Protein AF-A0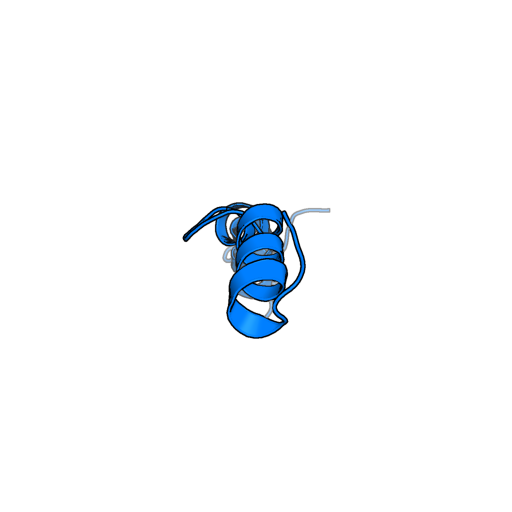A523X6E1-F1 (afdb_monomer_lite)

Radius of gyration: 17.63 Å; chains: 1; bounding box: 40×18×43 Å

Sequence (50 aa):
YSPLKADSKWALLRGSVESWYRAAPAWTLAGGTSEIQRNVIAIRGLGLPR

Foldseek 3Di:
DDQLALPDPPNPPSNVVVVCVVCVVVVCPPPHHPVVVVVCCCCVVVVHDD

Structure (mmCIF, N/CA/C/O backbone):
data_AF-A0A523X6E1-F1
#
_entry.id   AF-A0A523X6E1-F1
#
loop_
_atom_site.group_PDB
_atom_site.id
_atom_site.type_symbol
_atom_site.label_atom_id
_atom_site.label_alt_id
_atom_site.label_comp_id
_atom_site.label_asym_id
_atom_site.label_entity_id
_atom_site.label_seq_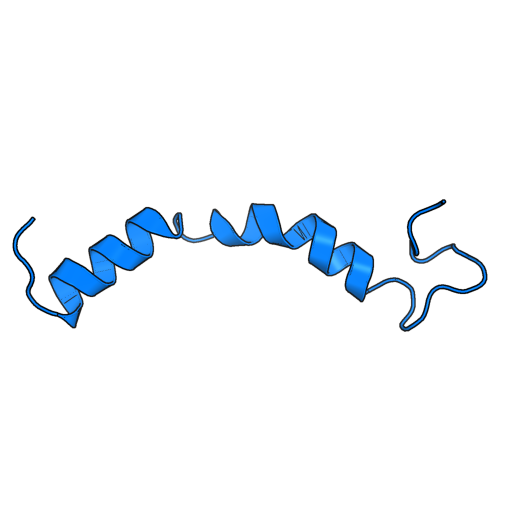id
_atom_site.pdbx_PDB_ins_code
_atom_site.Cartn_x
_atom_site.Cartn_y
_atom_site.Cartn_z
_atom_site.occupancy
_atom_site.B_iso_or_equiv
_atom_site.auth_seq_id
_atom_site.auth_comp_id
_atom_site.auth_asym_id
_atom_site.auth_atom_id
_atom_site.pdbx_PDB_model_num
ATOM 1 N N . TYR A 1 1 ? 24.637 -8.899 -12.362 1.00 53.81 1 TYR A N 1
ATOM 2 C CA . TYR A 1 1 ? 23.338 -8.626 -13.007 1.00 53.81 1 TYR A CA 1
ATOM 3 C C . TYR A 1 1 ? 23.034 -7.143 -12.872 1.00 53.81 1 TYR A C 1
ATOM 5 O O . TYR A 1 1 ? 23.021 -6.653 -11.751 1.00 53.81 1 TYR A O 1
ATOM 13 N N . SER A 1 2 ? 22.895 -6.415 -13.982 1.00 59.34 2 SER A N 1
ATOM 14 C CA . SER A 1 2 ? 22.523 -4.991 -13.956 1.00 59.34 2 SER A CA 1
ATOM 15 C C . SER A 1 2 ? 20.993 -4.879 -13.953 1.00 59.34 2 SER A C 1
ATOM 17 O O . SER A 1 2 ? 20.366 -5.653 -14.682 1.00 59.34 2 SER A O 1
ATOM 19 N N . PRO A 1 3 ? 20.366 -3.982 -13.169 1.00 63.47 3 PRO A N 1
ATOM 20 C CA . PRO A 1 3 ? 18.923 -3.779 -13.243 1.00 63.47 3 PRO A CA 1
ATOM 21 C C . PRO A 1 3 ? 18.532 -3.383 -14.672 1.00 63.47 3 PRO A C 1
ATOM 23 O O . PRO A 1 3 ? 19.311 -2.722 -15.364 1.00 63.47 3 PRO A O 1
ATOM 26 N N . LEU A 1 4 ? 17.334 -3.771 -15.119 1.00 69.94 4 LEU A N 1
ATOM 27 C CA . LEU A 1 4 ? 16.758 -3.395 -16.419 1.00 69.94 4 LEU A CA 1
ATOM 28 C C . LEU A 1 4 ? 16.359 -1.906 -16.428 1.00 69.94 4 LEU A C 1
ATOM 30 O O . LEU A 1 4 ? 15.213 -1.558 -16.703 1.00 69.94 4 LEU A O 1
ATOM 34 N N . LYS A 1 5 ? 17.305 -1.028 -16.082 1.00 70.44 5 LYS A N 1
ATOM 35 C CA . LYS A 1 5 ? 17.163 0.423 -16.173 1.00 70.44 5 LYS A CA 1
ATOM 36 C C . LYS A 1 5 ? 16.871 0.791 -17.622 1.00 70.44 5 LYS A C 1
ATOM 38 O O . LYS A 1 5 ? 17.277 0.069 -18.529 1.00 70.44 5 LYS A O 1
ATOM 43 N N . ALA A 1 6 ? 16.211 1.927 -17.828 1.00 66.81 6 ALA A N 1
ATOM 44 C CA . ALA A 1 6 ? 15.762 2.382 -19.145 1.00 66.81 6 ALA A CA 1
ATOM 45 C C . ALA A 1 6 ? 16.853 2.377 -20.237 1.00 66.81 6 ALA A C 1
ATOM 47 O O . ALA A 1 6 ? 16.532 2.181 -21.404 1.00 66.81 6 AL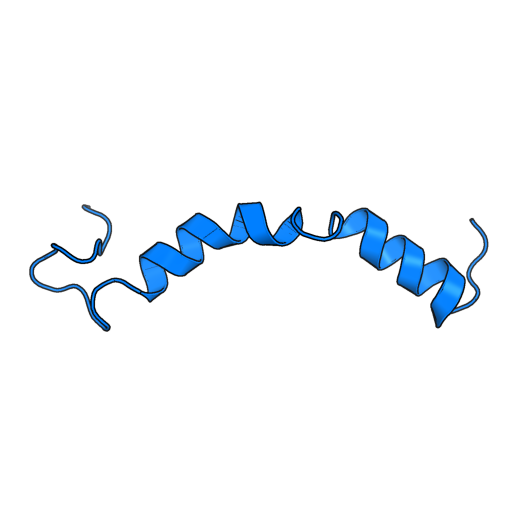A A O 1
ATOM 48 N N . ASP A 1 7 ? 18.121 2.533 -19.848 1.00 71.94 7 ASP A N 1
ATOM 49 C CA . ASP A 1 7 ? 19.291 2.543 -20.739 1.00 71.94 7 ASP A CA 1
ATOM 50 C C . ASP A 1 7 ? 19.903 1.146 -21.002 1.00 71.94 7 ASP A C 1
ATOM 52 O O . ASP A 1 7 ? 20.924 1.000 -21.668 1.00 71.94 7 ASP A O 1
ATOM 56 N N . SER A 1 8 ? 19.321 0.078 -20.451 1.00 76.19 8 SER A N 1
ATOM 57 C CA . SER A 1 8 ? 19.839 -1.281 -20.621 1.00 76.19 8 SER A CA 1
ATOM 58 C C . SER A 1 8 ? 19.416 -1.869 -21.968 1.00 76.19 8 SER A C 1
ATOM 60 O O . SER A 1 8 ? 18.244 -1.822 -22.341 1.00 76.19 8 SER A O 1
ATOM 62 N N . LYS A 1 9 ? 20.370 -2.503 -22.666 1.00 70.38 9 LYS A N 1
ATOM 63 C CA . LYS A 1 9 ? 20.243 -3.068 -24.027 1.00 70.38 9 LYS A CA 1
ATOM 64 C C . LYS A 1 9 ? 19.005 -3.954 -24.247 1.00 70.38 9 LYS A C 1
ATOM 66 O O . LYS A 1 9 ? 18.528 -4.055 -25.370 1.00 70.38 9 LYS A O 1
ATOM 71 N N . TRP A 1 10 ? 18.495 -4.588 -23.191 1.00 74.44 10 TRP A N 1
ATOM 72 C CA . TRP A 1 10 ? 17.348 -5.504 -23.241 1.00 74.44 10 TRP A CA 1
ATOM 73 C C . TRP A 1 10 ? 16.217 -5.103 -22.281 1.00 74.44 10 TRP A C 1
ATOM 75 O O . TRP A 1 10 ? 15.432 -5.949 -21.853 1.00 74.44 10 TRP A O 1
ATOM 85 N N . ALA A 1 11 ? 16.133 -3.825 -21.900 1.00 76.44 11 ALA A N 1
ATOM 86 C CA . ALA A 1 11 ? 15.060 -3.333 -21.044 1.00 76.44 11 ALA A CA 1
ATOM 87 C C . ALA A 1 11 ? 13.716 -3.336 -21.788 1.00 76.44 11 ALA A C 1
ATOM 89 O O . ALA A 1 11 ? 13.395 -2.430 -22.561 1.00 76.44 11 ALA A O 1
ATOM 90 N N . LEU A 1 12 ? 12.898 -4.353 -21.512 1.00 74.94 12 LEU A N 1
ATOM 91 C CA . LEU A 1 12 ? 11.495 -4.383 -21.919 1.00 74.94 12 LEU A CA 1
ATOM 92 C C . LEU A 1 12 ? 10.753 -3.169 -21.348 1.00 74.94 12 LEU A C 1
ATOM 94 O O . LEU A 1 12 ? 11.057 -2.696 -20.249 1.00 74.94 12 LEU A O 1
ATOM 98 N N . LEU A 1 13 ? 9.776 -2.664 -22.107 1.00 81.06 13 LEU A N 1
ATOM 99 C CA . LEU A 1 13 ? 8.945 -1.520 -21.713 1.00 81.06 13 LEU A CA 1
ATOM 100 C C . LEU A 1 13 ? 9.780 -0.307 -21.256 1.00 81.06 13 LEU A C 1
ATOM 102 O O . LEU A 1 13 ? 9.398 0.388 -20.320 1.00 81.06 13 LEU A O 1
ATOM 106 N N . ARG A 1 14 ? 10.955 -0.082 -21.868 1.00 79.62 14 ARG A N 1
ATOM 107 C CA . ARG A 1 14 ? 11.871 1.031 -21.543 1.00 79.62 14 ARG A CA 1
ATOM 108 C C . ARG A 1 14 ? 12.244 1.104 -20.051 1.00 79.62 14 ARG A C 1
ATOM 110 O O . ARG A 1 14 ? 12.468 2.189 -19.522 1.00 79.62 14 ARG A O 1
ATOM 117 N N . GLY A 1 15 ? 12.278 -0.032 -19.350 1.00 83.25 15 GLY A N 1
ATOM 118 C CA . GLY A 1 15 ? 12.619 -0.092 -17.925 1.00 83.25 15 GLY A CA 1
ATOM 119 C C . GLY A 1 15 ? 11.537 0.444 -16.978 1.00 83.25 15 GLY A C 1
ATOM 120 O O . GLY A 1 15 ? 11.798 0.609 -15.787 1.00 83.25 15 GLY A O 1
ATOM 121 N N . SER A 1 16 ? 10.312 0.693 -17.460 1.00 84.19 16 SER A N 1
ATOM 122 C CA . SER A 1 16 ? 9.224 1.231 -16.632 1.00 84.19 16 SER A CA 1
ATOM 123 C C . SER A 1 16 ? 8.900 0.346 -15.427 1.00 84.19 16 SER A C 1
ATOM 125 O O . SER A 1 16 ? 8.689 0.864 -14.337 1.00 84.19 16 SER A O 1
ATOM 127 N N . VAL A 1 17 ? 8.915 -0.981 -15.581 1.00 85.62 17 VAL A N 1
ATOM 128 C CA . VAL A 1 17 ? 8.620 -1.916 -14.478 1.00 85.62 17 VAL A CA 1
ATOM 129 C C . VAL A 1 17 ? 9.657 -1.809 -13.353 1.00 85.62 17 VAL A C 1
ATOM 131 O O . VAL A 1 17 ? 9.297 -1.776 -12.181 1.00 85.62 17 VAL A O 1
ATOM 134 N N . GLU A 1 18 ? 10.943 -1.693 -13.694 1.00 87.00 18 GLU A N 1
ATOM 135 C CA . GLU A 1 18 ? 12.034 -1.526 -12.724 1.00 87.00 18 GLU A CA 1
ATOM 136 C C . GLU A 1 18 ? 11.975 -0.157 -12.030 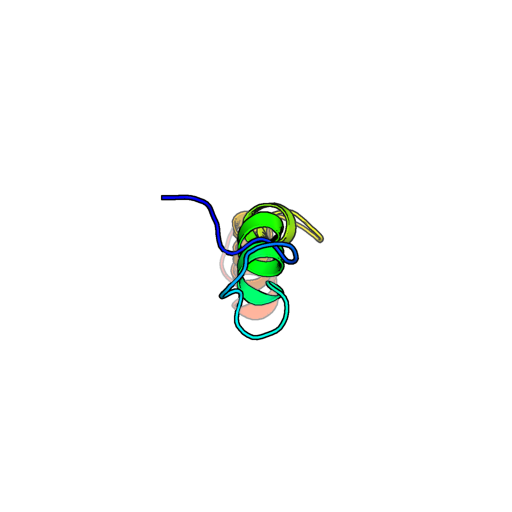1.00 87.00 18 GLU A C 1
ATOM 138 O O . GLU A 1 18 ? 12.226 -0.054 -10.828 1.00 87.00 18 GLU A O 1
ATOM 143 N N . SER A 1 19 ? 11.579 0.886 -12.762 1.00 86.12 19 SER A N 1
ATOM 144 C CA . SER A 1 19 ? 11.324 2.215 -12.203 1.00 86.12 19 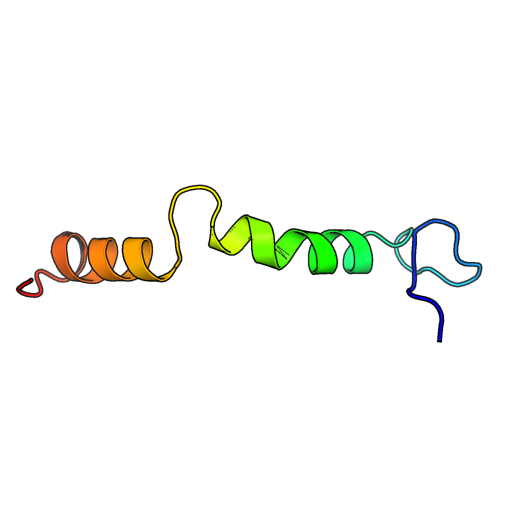SER A CA 1
ATOM 145 C C . SER A 1 19 ? 10.173 2.199 -11.190 1.00 86.12 19 SER A C 1
ATOM 147 O O . SER A 1 19 ? 10.351 2.657 -10.060 1.00 86.12 19 SER A O 1
ATOM 149 N N . TRP A 1 20 ? 9.034 1.596 -11.545 1.00 86.50 20 TRP A N 1
ATOM 150 C CA . TRP A 1 20 ? 7.885 1.450 -10.648 1.00 86.50 20 TRP A CA 1
ATOM 151 C C . TRP A 1 20 ? 8.203 0.596 -9.425 1.00 86.50 20 TRP A C 1
ATOM 153 O O . TRP A 1 20 ? 7.840 0.967 -8.313 1.00 86.50 20 TRP A O 1
ATOM 163 N N . TYR A 1 21 ? 8.934 -0.505 -9.604 1.00 87.69 21 TYR A N 1
ATOM 164 C CA . TYR A 1 21 ? 9.357 -1.355 -8.496 1.00 87.69 21 TYR A CA 1
ATOM 165 C C . TYR A 1 21 ? 10.231 -0.597 -7.490 1.00 87.69 21 TYR A C 1
ATOM 167 O O . TYR A 1 21 ? 10.010 -0.690 -6.286 1.00 87.69 21 TYR A O 1
ATOM 175 N N . ARG A 1 22 ? 11.184 0.217 -7.966 1.00 87.94 22 ARG A N 1
ATOM 176 C CA . ARG A 1 22 ? 12.001 1.067 -7.084 1.00 87.94 22 ARG A CA 1
ATOM 177 C C . ARG A 1 22 ? 11.192 2.161 -6.389 1.00 87.94 22 ARG A C 1
ATOM 179 O O . ARG A 1 22 ? 11.540 2.537 -5.275 1.00 87.94 22 ARG A O 1
ATOM 186 N N . ALA A 1 23 ? 10.131 2.660 -7.021 1.00 88.00 23 ALA A N 1
ATOM 187 C CA . ALA A 1 23 ? 9.242 3.656 -6.427 1.00 88.00 23 ALA A CA 1
ATOM 188 C C . ALA A 1 23 ? 8.230 3.053 -5.433 1.00 88.00 23 ALA A C 1
ATOM 190 O O . ALA A 1 23 ? 7.730 3.768 -4.567 1.00 88.00 23 ALA A O 1
ATOM 191 N N . ALA A 1 24 ? 7.922 1.756 -5.528 1.00 87.75 24 ALA A N 1
ATOM 192 C CA . ALA A 1 24 ? 6.868 1.104 -4.748 1.00 87.75 24 ALA A CA 1
ATOM 193 C C . ALA A 1 24 ? 6.989 1.277 -3.215 1.00 87.75 24 ALA A C 1
ATOM 195 O O . ALA A 1 24 ? 5.966 1.545 -2.587 1.00 87.75 24 ALA A O 1
ATOM 196 N N . PRO A 1 25 ? 8.182 1.219 -2.583 1.00 87.94 25 PRO A N 1
ATOM 197 C CA . PRO A 1 25 ? 8.305 1.460 -1.143 1.00 87.94 25 PRO A CA 1
ATOM 198 C C . PRO A 1 25 ? 7.948 2.889 -0.719 1.00 87.94 25 PRO A C 1
ATOM 200 O O . PRO A 1 25 ? 7.476 3.099 0.390 1.00 87.94 25 PRO A O 1
ATOM 203 N N . ALA A 1 26 ? 8.147 3.888 -1.584 1.00 87.62 26 ALA A N 1
ATOM 204 C CA . ALA A 1 26 ? 7.717 5.254 -1.288 1.00 87.62 26 ALA A CA 1
ATOM 205 C C . ALA A 1 26 ? 6.184 5.372 -1.335 1.00 87.62 26 ALA A C 1
ATOM 207 O O . ALA A 1 26 ? 5.585 6.091 -0.536 1.00 87.62 26 ALA A O 1
ATOM 208 N N . TRP A 1 27 ? 5.537 4.619 -2.228 1.00 87.81 27 TRP A N 1
ATOM 209 C CA . TRP A 1 27 ? 4.081 4.605 -2.371 1.00 87.81 27 TRP A CA 1
ATOM 210 C C . TRP A 1 27 ? 3.342 3.977 -1.188 1.00 87.81 27 TRP A C 1
ATOM 212 O O . TRP A 1 27 ? 2.199 4.344 -0.948 1.00 87.81 27 TRP A O 1
ATOM 222 N N . THR A 1 28 ? 3.969 3.086 -0.415 1.00 84.69 28 THR A N 1
ATOM 223 C CA . THR A 1 28 ? 3.351 2.540 0.811 1.00 84.69 28 THR A CA 1
ATOM 224 C C . THR A 1 28 ? 3.336 3.533 1.973 1.00 84.69 28 THR A C 1
ATOM 226 O O . THR A 1 28 ? 2.688 3.273 2.986 1.00 84.69 28 THR A O 1
ATOM 229 N N . LEU A 1 29 ? 4.060 4.647 1.841 1.00 89.06 29 LEU A N 1
ATOM 230 C CA . LEU A 1 29 ? 4.133 5.739 2.812 1.00 89.06 29 LEU A CA 1
ATOM 231 C C . LEU A 1 29 ? 3.338 6.965 2.336 1.00 89.06 29 LEU A C 1
ATOM 233 O O . LEU A 1 29 ? 2.751 7.688 3.145 1.00 89.06 29 LEU A O 1
ATOM 237 N N . ALA A 1 30 ? 3.333 7.212 1.023 1.00 85.06 30 ALA A N 1
ATOM 238 C CA . ALA A 1 30 ? 2.647 8.339 0.409 1.00 85.06 30 ALA A CA 1
ATOM 239 C C . ALA A 1 30 ? 1.131 8.279 0.668 1.00 85.06 30 ALA A C 1
ATOM 241 O O . ALA A 1 30 ? 0.473 7.293 0.357 1.00 85.06 30 ALA A O 1
ATOM 242 N N . GLY A 1 31 ? 0.566 9.352 1.231 1.00 83.50 31 GLY A N 1
ATOM 243 C CA . GLY A 1 31 ? -0.859 9.401 1.588 1.00 83.50 31 GLY A CA 1
ATOM 244 C C . GLY A 1 31 ? -1.215 8.663 2.886 1.00 83.50 31 GLY A C 1
ATOM 245 O O . GLY A 1 31 ? -2.394 8.465 3.171 1.00 83.50 31 GLY A O 1
ATOM 246 N N . GLY A 1 32 ? -0.214 8.290 3.688 1.00 86.81 32 GLY A N 1
ATOM 247 C CA . GLY A 1 32 ? -0.372 7.574 4.953 1.00 86.81 32 GLY A CA 1
ATOM 248 C C . GLY A 1 32 ? 0.097 6.130 4.832 1.00 86.81 32 GLY A C 1
ATOM 249 O O . GLY A 1 32 ? -0.127 5.480 3.814 1.00 86.81 32 GLY A O 1
ATOM 250 N N . THR A 1 33 ? 0.753 5.624 5.878 1.00 92.12 33 THR A N 1
ATOM 251 C CA . THR A 1 33 ? 1.306 4.268 5.839 1.00 92.12 33 THR A CA 1
ATOM 252 C C . THR A 1 33 ? 0.202 3.219 5.717 1.00 92.12 33 THR A C 1
ATOM 254 O O . THR A 1 33 ? -0.928 3.424 6.177 1.00 92.12 33 THR A O 1
ATOM 257 N N . SER A 1 34 ? 0.538 2.050 5.166 1.00 91.75 34 SER A N 1
ATOM 258 C CA . SER A 1 34 ? -0.380 0.905 5.096 1.00 91.75 34 SER A CA 1
ATOM 259 C C . SER A 1 34 ? -0.992 0.534 6.455 1.00 91.75 34 SER A C 1
ATOM 261 O O . SER A 1 34 ? -2.116 0.045 6.514 1.00 91.75 34 SER A O 1
ATOM 263 N N . GLU A 1 35 ? -0.276 0.760 7.558 1.00 92.25 35 GLU A N 1
ATOM 264 C CA . GLU A 1 35 ? -0.774 0.514 8.916 1.00 92.25 35 GLU A CA 1
ATOM 265 C C . GLU A 1 35 ? -1.847 1.527 9.320 1.00 92.25 35 GLU A C 1
ATOM 267 O O . GLU A 1 35 ? -2.906 1.136 9.811 1.00 92.25 35 GLU A O 1
ATOM 272 N N . ILE A 1 36 ? -1.620 2.818 9.050 1.00 93.38 36 ILE A N 1
ATOM 273 C CA . ILE A 1 36 ? -2.608 3.869 9.313 1.00 93.38 36 ILE A CA 1
ATOM 274 C C . ILE A 1 36 ? -3.860 3.648 8.468 1.00 93.38 36 ILE A C 1
ATOM 276 O O . ILE A 1 36 ? -4.965 3.702 9.001 1.00 93.38 36 ILE A O 1
ATOM 280 N N . GLN A 1 37 ? -3.706 3.337 7.181 1.00 94.31 37 GLN A N 1
ATOM 281 C CA . GLN A 1 37 ? -4.842 3.077 6.296 1.00 94.31 37 GLN A CA 1
ATOM 282 C C . GLN A 1 37 ? -5.659 1.860 6.754 1.00 94.31 37 GLN A C 1
ATOM 284 O O . GLN A 1 37 ? -6.886 1.932 6.817 1.00 94.31 37 GLN A O 1
ATOM 289 N N . ARG A 1 38 ? -5.006 0.766 7.177 1.00 93.06 38 ARG A N 1
ATOM 290 C CA . ARG A 1 38 ? -5.710 -0.385 7.770 1.00 93.06 38 ARG A CA 1
ATOM 291 C C . ARG A 1 38 ? -6.455 -0.016 9.051 1.00 93.06 38 ARG A C 1
ATOM 293 O O . ARG A 1 38 ? -7.597 -0.434 9.207 1.00 93.06 38 ARG A O 1
ATOM 300 N N . ASN A 1 39 ? -5.866 0.803 9.923 1.00 93.75 39 ASN A N 1
ATOM 301 C CA . ASN A 1 39 ? -6.548 1.288 11.126 1.00 93.75 39 ASN A CA 1
ATOM 302 C C . ASN A 1 39 ? -7.756 2.175 10.791 1.00 93.75 39 ASN A C 1
ATOM 304 O O . ASN A 1 39 ? -8.801 2.060 11.428 1.00 93.75 39 ASN A O 1
ATOM 308 N N . VAL A 1 40 ? -7.649 3.034 9.773 1.00 92.94 40 VAL A N 1
ATOM 309 C CA . VAL A 1 40 ? -8.780 3.840 9.288 1.00 92.94 40 VAL A CA 1
ATOM 310 C C . VAL A 1 40 ? -9.910 2.937 8.794 1.00 92.94 40 VAL A C 1
ATOM 312 O O . VAL A 1 40 ? -11.056 3.168 9.168 1.00 92.94 40 VAL A O 1
ATOM 315 N N . ILE A 1 41 ? -9.605 1.892 8.019 1.00 93.75 41 ILE A N 1
ATOM 316 C CA . ILE A 1 41 ? -10.602 0.912 7.559 1.00 93.75 41 ILE A CA 1
ATOM 317 C C . ILE A 1 41 ? -11.221 0.164 8.747 1.00 93.75 41 ILE A C 1
ATOM 319 O O . ILE A 1 41 ? -12.442 0.058 8.821 1.00 93.75 41 ILE A O 1
ATOM 323 N N . ALA A 1 42 ? -10.408 -0.301 9.697 1.00 94.62 42 ALA A N 1
ATOM 324 C CA . ALA A 1 42 ? -10.873 -1.008 10.889 1.00 94.62 42 ALA A CA 1
ATOM 325 C C . ALA A 1 42 ? -11.871 -0.168 11.700 1.00 94.62 42 ALA A C 1
ATOM 327 O O . ALA A 1 42 ? -12.967 -0.630 12.006 1.00 94.62 42 ALA A O 1
ATOM 328 N N . ILE A 1 43 ? -11.524 1.086 11.991 1.00 95.06 43 ILE A N 1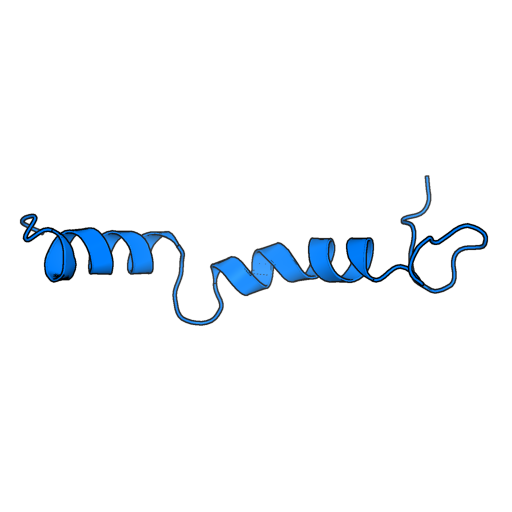
ATOM 329 C CA . ILE A 1 43 ? -12.331 1.956 12.852 1.00 95.06 43 ILE A CA 1
ATOM 330 C C . ILE A 1 43 ? -13.523 2.539 12.089 1.00 95.06 43 ILE A C 1
ATOM 332 O O . ILE A 1 43 ? -14.652 2.492 12.567 1.00 95.06 43 ILE A O 1
ATOM 336 N N . ARG A 1 44 ? -13.288 3.123 10.906 1.00 91.88 44 ARG A N 1
ATOM 337 C CA . ARG A 1 44 ? -14.320 3.876 10.171 1.00 91.88 44 ARG A CA 1
ATOM 338 C C . ARG A 1 44 ? -15.147 3.007 9.234 1.00 91.88 44 ARG A C 1
ATOM 340 O O . ARG A 1 44 ? -16.317 3.299 9.035 1.00 91.88 44 ARG A O 1
ATOM 347 N N . GLY A 1 45 ? -14.534 1.993 8.628 1.00 93.88 45 GLY A N 1
ATOM 348 C CA . GLY A 1 45 ? -15.208 1.096 7.689 1.00 93.88 45 GLY A CA 1
ATOM 349 C C . GLY A 1 45 ? -15.893 -0.078 8.382 1.00 93.88 45 GLY A C 1
ATOM 350 O O . GLY A 1 45 ? -17.001 -0.440 8.004 1.00 93.88 45 GLY A O 1
ATOM 351 N N . LEU A 1 46 ? -15.243 -0.658 9.397 1.00 93.44 46 LEU A N 1
ATOM 352 C CA . LEU A 1 46 ? -15.704 -1.882 10.065 1.00 93.44 46 LEU A CA 1
ATOM 353 C C . LEU A 1 46 ? -16.222 -1.669 11.498 1.00 93.44 46 LEU A C 1
ATOM 355 O O . LEU A 1 46 ? -16.759 -2.606 12.080 1.00 93.44 46 LEU A O 1
ATOM 359 N N . GLY A 1 47 ? -16.086 -0.469 12.077 1.00 90.69 47 GLY A N 1
ATOM 360 C CA . GLY A 1 47 ? -16.587 -0.160 13.424 1.00 90.69 47 GLY A CA 1
ATOM 361 C C . GLY A 1 47 ? -15.827 -0.853 14.561 1.00 90.69 47 GLY A C 1
ATOM 362 O O . GLY A 1 47 ? -16.366 -0.998 15.658 1.00 90.69 47 GLY A O 1
ATOM 363 N N . LEU A 1 48 ? -14.594 -1.303 14.313 1.00 89.25 48 LEU A N 1
ATOM 364 C CA . LEU A 1 48 ? -13.776 -1.962 15.327 1.00 89.25 48 LEU A CA 1
ATOM 365 C C . LEU A 1 48 ? -13.332 -0.957 16.407 1.00 89.25 48 LEU A C 1
ATOM 367 O O . LEU A 1 48 ? -13.014 0.195 16.082 1.00 89.25 48 LEU A O 1
ATOM 371 N N . PRO A 1 49 ? -13.293 -1.373 17.688 1.00 79.38 49 PRO A N 1
ATOM 372 C CA . PRO A 1 49 ? -12.751 -0.549 18.760 1.00 79.38 49 PRO A CA 1
ATOM 373 C C . PRO A 1 49 ? -11.252 -0.293 18.542 1.00 79.38 49 PRO A C 1
ATOM 375 O O . PRO A 1 49 ? -10.571 -1.053 17.853 1.00 79.38 49 PRO A O 1
ATOM 378 N N . ARG A 1 50 ? -10.765 0.815 19.105 1.00 73.31 50 ARG A N 1
ATOM 379 C CA . ARG A 1 50 ? -9.377 1.277 18.967 1.00 73.31 50 ARG A CA 1
ATOM 380 C C . ARG A 1 50 ? -8.396 0.483 19.814 1.00 73.31 50 ARG A C 1
ATOM 382 O O . ARG A 1 50 ? -8.765 0.161 20.963 1.00 73.31 50 ARG A O 1
#

pLDDT: mean 83.68, std 9.86, range [53.81, 95.06]

Secondary structure (DSSP, 8-state):
-----TTSTT-GGGGHHHHHHHHHHHHTTTTS-HHHHHHHIIIIIS----